Protein AF-A0A960UPW2-F1 (afdb_monomer_lite)

Structure (mmCIF, N/CA/C/O backbone):
data_AF-A0A960UPW2-F1
#
_entry.id   AF-A0A960UPW2-F1
#
loop_
_atom_site.group_PDB
_atom_site.id
_atom_site.type_symbol
_atom_site.label_atom_id
_atom_site.label_alt_id
_atom_site.label_comp_id
_atom_site.label_asym_id
_atom_site.label_entity_id
_atom_site.label_seq_id
_atom_site.pdbx_PDB_ins_code
_atom_site.Cartn_x
_atom_site.Cartn_y
_atom_site.Cartn_z
_atom_site.occupancy
_atom_site.B_iso_or_equiv
_atom_site.auth_seq_id
_atom_site.auth_comp_id
_atom_site.auth_asym_id
_atom_site.auth_atom_id
_atom_site.pdbx_PDB_model_num
ATOM 1 N N . MET A 1 1 ? -12.345 -19.661 -2.891 1.00 36.84 1 MET A N 1
ATOM 2 C CA . MET A 1 1 ? -10.927 -19.422 -2.559 1.00 36.84 1 MET A CA 1
ATOM 3 C C . MET A 1 1 ? -10.112 -19.883 -3.750 1.00 36.84 1 MET A C 1
ATOM 5 O O . MET A 1 1 ? -9.746 -21.043 -3.829 1.00 36.84 1 MET A O 1
ATOM 9 N N . THR A 1 2 ? -9.976 -19.022 -4.754 1.00 39.19 2 THR A N 1
ATOM 10 C CA . THR A 1 2 ? -9.064 -19.251 -5.875 1.00 39.19 2 THR A CA 1
ATOM 11 C C . THR A 1 2 ? -7.673 -18.924 -5.365 1.00 39.19 2 THR A C 1
ATOM 13 O O . THR A 1 2 ? -7.380 -17.757 -5.118 1.00 39.19 2 THR A O 1
ATOM 16 N N .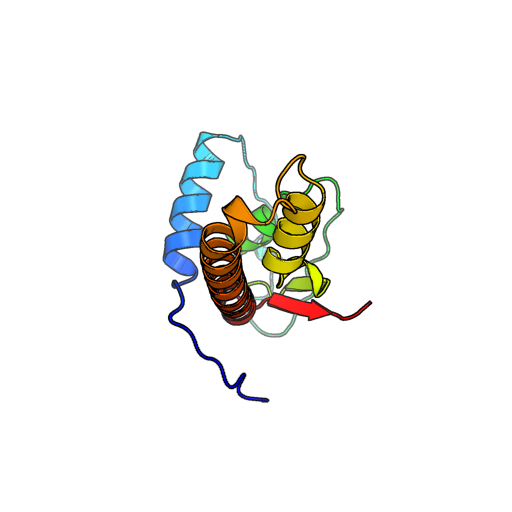 GLU A 1 3 ? -6.858 -19.944 -5.123 1.00 42.19 3 GLU A N 1
ATOM 17 C CA . GLU A 1 3 ? -5.431 -19.744 -4.902 1.00 42.19 3 GLU A CA 1
ATOM 18 C C . GLU A 1 3 ? -4.877 -19.008 -6.127 1.00 42.19 3 GLU A C 1
ATOM 20 O O . GLU A 1 3 ? -4.969 -19.501 -7.252 1.00 42.19 3 GLU A O 1
ATOM 25 N N . SER A 1 4 ? -4.398 -17.778 -5.925 1.00 53.75 4 SER A N 1
ATOM 26 C CA . SER A 1 4 ? -3.665 -17.049 -6.956 1.00 53.75 4 SER A CA 1
ATOM 27 C C . SER A 1 4 ? -2.394 -17.862 -7.234 1.00 53.75 4 SER A C 1
ATOM 29 O O . SER A 1 4 ? -1.610 -18.066 -6.304 1.00 53.75 4 SER A O 1
ATOM 31 N N . PRO A 1 5 ? -2.177 -18.386 -8.454 1.00 50.22 5 PRO A N 1
ATOM 32 C CA . PRO A 1 5 ? -1.139 -19.385 -8.733 1.00 50.22 5 PRO A CA 1
ATOM 33 C C . PRO A 1 5 ? 0.290 -18.811 -8.721 1.00 50.22 5 PRO A C 1
ATOM 35 O O . PRO A 1 5 ? 1.233 -19.469 -9.152 1.00 50.22 5 PRO A O 1
ATOM 38 N N . THR A 1 6 ? 0.468 -17.595 -8.209 1.00 56.31 6 THR A N 1
ATOM 39 C CA . THR A 1 6 ? 1.724 -16.851 -8.238 1.00 56.31 6 THR A CA 1
ATOM 40 C C . THR A 1 6 ? 1.975 -16.234 -6.865 1.00 56.31 6 THR A C 1
ATOM 42 O O . THR A 1 6 ? 2.043 -15.015 -6.728 1.00 56.31 6 THR A O 1
ATOM 45 N N . MET A 1 7 ? 2.066 -17.061 -5.818 1.00 62.28 7 MET A N 1
ATOM 46 C CA . MET A 1 7 ? 2.462 -16.562 -4.500 1.00 62.28 7 MET A CA 1
ATOM 47 C C . MET A 1 7 ? 3.948 -16.173 -4.553 1.00 62.28 7 MET A C 1
ATOM 49 O O . MET A 1 7 ? 4.841 -17.015 -4.463 1.00 62.28 7 MET A O 1
ATOM 53 N N . VAL A 1 8 ? 4.210 -14.888 -4.788 1.00 76.38 8 VAL A N 1
ATOM 54 C CA . VAL A 1 8 ? 5.545 -14.287 -4.709 1.00 76.38 8 VAL A CA 1
ATOM 55 C C . VAL A 1 8 ? 5.807 -13.921 -3.248 1.00 76.38 8 VAL A C 1
ATOM 57 O O . VAL A 1 8 ? 4.868 -13.719 -2.481 1.00 76.38 8 VAL A O 1
ATOM 60 N N . ALA A 1 9 ? 7.073 -13.842 -2.832 1.00 84.75 9 ALA A N 1
ATOM 61 C CA . ALA A 1 9 ? 7.412 -13.388 -1.486 1.00 84.75 9 ALA A CA 1
ATOM 62 C C . ALA A 1 9 ? 6.743 -12.033 -1.179 1.00 84.75 9 ALA A C 1
ATOM 64 O O . ALA A 1 9 ? 6.830 -11.099 -1.978 1.00 84.75 9 ALA A O 1
ATOM 65 N N . THR A 1 10 ? 6.077 -11.926 -0.027 1.00 88.94 10 THR A N 1
ATOM 66 C CA . THR A 1 10 ? 5.367 -10.715 0.407 1.00 88.94 10 THR A CA 1
ATOM 67 C C . THR A 1 10 ? 5.883 -10.170 1.722 1.00 88.94 10 THR A C 1
ATOM 69 O O . THR A 1 10 ? 6.322 -10.911 2.598 1.00 88.94 10 THR A O 1
ATOM 72 N N . ILE A 1 11 ? 5.803 -8.853 1.863 1.00 92.44 11 ILE A N 1
ATOM 73 C CA . ILE A 1 11 ? 6.160 -8.118 3.064 1.00 92.44 11 ILE A CA 1
ATOM 74 C C . ILE A 1 11 ? 4.957 -8.154 4.023 1.00 92.44 11 ILE A C 1
ATOM 76 O O . ILE A 1 11 ? 3.825 -7.902 3.600 1.00 92.44 11 ILE A O 1
ATOM 80 N N . PRO A 1 12 ? 5.160 -8.452 5.318 1.00 92.56 12 PRO A N 1
ATOM 81 C CA . PRO A 1 12 ? 4.096 -8.359 6.313 1.00 92.56 12 PRO A CA 1
ATOM 82 C C . PRO A 1 12 ? 3.538 -6.934 6.426 1.00 92.56 12 PRO A C 1
ATOM 84 O O . PRO A 1 12 ? 4.287 -5.960 6.374 1.00 92.56 12 PRO A O 1
ATOM 87 N N . PHE A 1 13 ? 2.224 -6.808 6.618 1.00 92.19 13 PHE A N 1
ATOM 88 C CA . PHE A 1 13 ? 1.559 -5.504 6.685 1.00 92.19 13 PHE A CA 1
ATOM 89 C C . PHE A 1 13 ? 1.901 -4.738 7.969 1.00 92.19 13 PHE A C 1
ATOM 91 O O . PHE A 1 13 ? 2.132 -3.535 7.926 1.00 92.19 13 PHE A O 1
ATOM 98 N N . GLU A 1 14 ? 1.955 -5.421 9.114 1.00 92.94 14 GLU A N 1
ATOM 99 C CA . GLU A 1 14 ? 2.070 -4.793 10.436 1.00 92.94 14 GLU A CA 1
ATOM 100 C C . GLU A 1 14 ? 3.334 -3.930 10.599 1.00 92.94 14 GLU A C 1
ATOM 102 O O . GLU A 1 14 ? 3.189 -2.768 10.978 1.00 92.94 14 GLU A O 1
ATOM 107 N N . PRO A 1 15 ? 4.553 -4.399 10.258 1.00 95.31 15 PRO A N 1
ATOM 108 C CA . PRO A 1 15 ? 5.749 -3.568 10.382 1.00 95.31 15 PRO A CA 1
ATOM 109 C C . PRO A 1 15 ? 5.721 -2.365 9.434 1.00 95.31 15 PRO A C 1
ATOM 111 O O . PRO A 1 15 ? 6.126 -1.270 9.813 1.00 95.31 15 PRO A O 1
ATOM 114 N N . VAL A 1 16 ? 5.213 -2.553 8.209 1.00 94.62 16 VAL A N 1
ATOM 115 C CA . VAL A 1 16 ? 5.069 -1.467 7.227 1.00 94.62 16 VAL A CA 1
ATOM 116 C C . VAL A 1 16 ? 4.101 -0.413 7.753 1.00 94.62 16 VAL A C 1
ATOM 118 O O . VAL A 1 16 ? 4.416 0.774 7.727 1.00 94.62 16 VAL A O 1
ATOM 121 N N . ARG A 1 17 ? 2.955 -0.842 8.290 1.00 95.25 17 ARG A N 1
ATOM 122 C CA . ARG A 1 17 ? 1.960 0.031 8.912 1.00 95.25 17 ARG A CA 1
ATOM 123 C C . ARG A 1 17 ? 2.571 0.863 10.036 1.00 95.25 17 ARG A C 1
ATOM 125 O O . ARG A 1 17 ? 2.347 2.067 10.068 1.00 95.25 17 ARG A O 1
ATOM 132 N N . ASP A 1 18 ? 3.325 0.248 10.941 1.00 95.81 18 ASP A N 1
ATOM 133 C CA . ASP A 1 18 ? 3.862 0.932 12.124 1.00 95.81 18 ASP A CA 1
ATOM 134 C C . ASP A 1 18 ? 4.963 1.947 11.755 1.00 95.81 18 ASP A C 1
ATOM 136 O O . ASP A 1 18 ? 5.013 3.051 12.308 1.00 95.81 18 ASP A O 1
ATOM 140 N N . ILE A 1 19 ? 5.795 1.616 10.759 1.00 97.12 19 ILE A N 1
ATOM 141 C CA . ILE A 1 19 ? 6.785 2.540 10.184 1.00 97.12 19 ILE A CA 1
ATOM 142 C C . ILE A 1 19 ? 6.083 3.725 9.513 1.00 97.12 19 ILE A C 1
ATOM 144 O O . ILE A 1 19 ? 6.424 4.876 9.787 1.00 97.12 19 ILE A O 1
ATOM 148 N N . LEU A 1 20 ? 5.090 3.461 8.658 1.00 96.50 20 LEU A N 1
ATOM 149 C CA . LEU A 1 20 ? 4.359 4.518 7.958 1.00 96.50 20 LEU A CA 1
ATOM 150 C C . LEU A 1 20 ? 3.559 5.394 8.922 1.00 96.50 20 LEU A C 1
ATOM 152 O O . LEU A 1 20 ? 3.559 6.606 8.754 1.00 96.50 20 LEU A O 1
ATOM 156 N N . ARG A 1 21 ? 2.933 4.813 9.953 1.00 96.69 21 ARG A N 1
ATOM 157 C CA . ARG A 1 21 ? 2.246 5.570 11.008 1.00 96.69 21 ARG A CA 1
ATOM 158 C C . ARG A 1 21 ? 3.197 6.554 11.676 1.00 96.69 21 ARG A C 1
ATOM 160 O O . ARG A 1 21 ? 2.899 7.736 11.748 1.00 96.69 21 ARG A O 1
ATOM 167 N N . THR A 1 22 ? 4.369 6.070 12.084 1.00 96.81 22 THR A N 1
ATOM 168 C CA . THR A 1 22 ? 5.388 6.905 12.730 1.00 96.81 22 THR A CA 1
ATOM 169 C C . THR A 1 22 ? 5.848 8.036 11.810 1.00 96.81 22 THR A C 1
ATOM 171 O O . THR A 1 22 ? 5.987 9.172 12.253 1.00 96.81 22 THR A O 1
ATOM 174 N N . ALA A 1 23 ? 6.066 7.748 10.524 1.00 96.69 23 ALA A N 1
ATOM 175 C CA . ALA A 1 23 ? 6.428 8.769 9.546 1.00 96.69 23 ALA A CA 1
ATOM 176 C C . ALA A 1 23 ? 5.305 9.804 9.355 1.00 96.69 23 ALA A C 1
ATOM 178 O O . ALA A 1 23 ? 5.577 11.000 9.306 1.00 96.69 23 ALA A O 1
ATOM 179 N N . LEU A 1 24 ? 4.048 9.365 9.278 1.00 95.94 24 LEU A N 1
ATOM 180 C CA . LEU A 1 24 ? 2.896 10.248 9.110 1.00 95.94 24 LEU A CA 1
ATOM 181 C C . LEU A 1 24 ? 2.663 11.139 10.332 1.00 95.94 24 LEU A C 1
ATOM 183 O O . LEU A 1 24 ? 2.481 12.337 10.150 1.00 95.94 24 LEU A O 1
ATOM 187 N N . ASP A 1 25 ? 2.761 10.598 11.547 1.00 95.75 25 ASP A N 1
ATOM 188 C CA . ASP A 1 25 ? 2.632 11.367 12.793 1.00 95.75 25 ASP A CA 1
ATOM 189 C C . ASP A 1 25 ? 3.741 12.429 12.944 1.00 95.75 25 ASP A C 1
ATOM 191 O O . ASP A 1 25 ? 3.561 13.434 13.626 1.00 95.75 25 ASP A O 1
ATOM 195 N N . GLN A 1 26 ? 4.905 12.223 12.313 1.00 96.44 26 GLN A N 1
ATOM 196 C CA . GLN A 1 26 ? 5.995 13.207 12.296 1.00 96.44 26 GLN A CA 1
ATOM 197 C C . GLN A 1 26 ? 5.820 14.282 11.219 1.00 96.44 26 GLN A C 1
ATOM 199 O O . GLN A 1 26 ? 6.278 15.410 11.397 1.00 96.44 26 GLN A O 1
ATOM 204 N N . LEU A 1 27 ? 5.213 13.929 10.085 1.00 96.38 27 LEU A N 1
ATOM 205 C CA . LEU A 1 27 ? 5.062 14.819 8.933 1.00 96.38 27 LEU A CA 1
ATOM 206 C C . LEU A 1 27 ? 3.758 15.626 8.972 1.00 96.38 27 LEU A C 1
ATOM 208 O O . LEU A 1 27 ? 3.697 16.711 8.394 1.00 96.38 27 LEU A O 1
ATOM 212 N N . PHE A 1 28 ? 2.725 15.108 9.635 1.00 94.56 28 PHE A N 1
ATOM 213 C CA . PHE A 1 28 ? 1.377 15.663 9.651 1.00 94.56 28 PHE A CA 1
ATOM 214 C C . PHE A 1 28 ? 0.819 15.726 11.074 1.00 94.56 28 PHE A C 1
ATOM 216 O O . PHE A 1 28 ? 1.164 14.926 11.938 1.00 94.56 28 PHE A O 1
ATOM 223 N N . HIS A 1 29 ? -0.111 16.654 11.303 1.00 95.19 29 HIS A N 1
ATOM 224 C CA . HIS A 1 29 ? -0.885 16.711 12.544 1.00 95.19 29 HIS A CA 1
ATOM 225 C C . HIS A 1 29 ? -2.146 15.855 12.403 1.00 95.19 29 HIS A C 1
ATOM 227 O O . HIS A 1 29 ? -3.186 16.340 11.956 1.00 95.19 29 HIS A O 1
ATOM 233 N N . ILE A 1 30 ? -2.030 14.560 12.701 1.00 94.62 30 ILE A N 1
ATOM 234 C CA . ILE A 1 30 ? -3.122 13.595 12.528 1.00 94.62 30 ILE A CA 1
ATOM 235 C C . ILE A 1 30 ? -3.898 13.443 13.836 1.00 94.62 30 ILE A C 1
ATOM 237 O O . ILE A 1 30 ? -3.354 13.038 14.860 1.00 94.62 30 ILE A O 1
ATOM 241 N N . GLU A 1 31 ? -5.200 13.719 13.780 1.00 95.25 31 GLU A N 1
ATOM 242 C CA . GLU A 1 31 ? -6.135 13.485 14.879 1.00 95.25 31 GLU A CA 1
ATOM 243 C C . GLU A 1 31 ? -7.119 12.382 14.489 1.00 95.25 31 GLU A C 1
ATOM 245 O O . GLU A 1 31 ? -7.805 12.467 13.470 1.00 95.25 31 GLU A O 1
ATOM 250 N N . VAL A 1 32 ? -7.197 11.334 15.311 1.00 95.12 32 VAL A N 1
ATOM 251 C CA . VAL A 1 32 ? -8.103 10.200 15.096 1.00 95.12 32 VAL A CA 1
ATOM 252 C C . VAL A 1 32 ? -9.100 10.140 16.245 1.00 95.12 32 VAL A C 1
ATOM 254 O O . VAL A 1 32 ? -8.714 10.040 17.408 1.00 95.12 32 VAL A O 1
ATOM 257 N N . THR A 1 33 ? -10.389 10.186 15.921 1.00 96.25 33 THR A N 1
ATOM 258 C CA . THR A 1 33 ? -11.498 10.132 16.887 1.00 96.25 33 THR A CA 1
ATOM 259 C C . THR A 1 33 ? -12.539 9.102 16.443 1.00 96.25 33 THR A C 1
ATOM 261 O O . THR A 1 33 ? -12.564 8.714 15.275 1.00 96.25 33 THR A O 1
ATOM 264 N N . GLY A 1 34 ? -13.381 8.619 17.364 1.00 94.81 34 GLY A N 1
ATOM 265 C CA . GLY A 1 34 ? -14.481 7.703 17.031 1.00 94.81 34 GLY A CA 1
ATOM 266 C C . GLY A 1 34 ? -14.066 6.251 16.756 1.00 94.81 34 GLY A C 1
ATOM 267 O O . GLY A 1 34 ? -14.828 5.496 16.153 1.00 94.81 34 GLY A O 1
ATOM 268 N N . MET A 1 35 ? -12.866 5.837 17.172 1.00 94.19 35 MET A N 1
ATOM 269 C CA . MET A 1 35 ? -12.348 4.479 16.944 1.00 94.19 35 MET A CA 1
ATOM 270 C C . MET A 1 35 ? -13.178 3.390 17.630 1.00 94.19 35 MET A C 1
ATOM 272 O O . MET A 1 35 ? -13.234 2.258 17.153 1.00 94.19 35 MET A O 1
ATOM 276 N N . GLU A 1 36 ? -13.850 3.737 18.723 1.00 94.69 36 GLU A N 1
ATOM 277 C CA . GLU A 1 36 ? -14.789 2.898 19.462 1.00 94.69 36 GLU A CA 1
ATOM 278 C C . GLU A 1 36 ? -16.042 2.523 18.655 1.00 94.69 36 GLU A C 1
ATOM 280 O O . GLU A 1 36 ? -16.708 1.542 18.980 1.00 94.69 36 GLU A O 1
ATOM 285 N N . ALA A 1 37 ? -16.356 3.264 17.586 1.00 94.00 37 ALA A N 1
ATOM 286 C CA . ALA A 1 37 ? -17.466 2.939 16.695 1.00 94.00 37 ALA A CA 1
ATOM 287 C C . ALA A 1 37 ? -17.147 1.761 15.757 1.00 94.00 37 ALA A C 1
ATOM 289 O O . ALA A 1 37 ? -18.060 1.191 15.156 1.00 94.00 37 ALA A O 1
ATOM 290 N N . ILE A 1 38 ? -15.870 1.384 15.615 1.00 95.00 38 ILE A N 1
ATOM 291 C CA . ILE A 1 38 ? -15.460 0.245 14.792 1.00 95.00 38 ILE A CA 1
ATOM 292 C C . ILE A 1 38 ? -15.811 -1.047 15.544 1.00 95.00 38 ILE A C 1
ATOM 294 O O . ILE A 1 38 ? -15.251 -1.297 16.613 1.00 95.00 38 ILE A O 1
ATOM 298 N N . PRO A 1 39 ? -16.6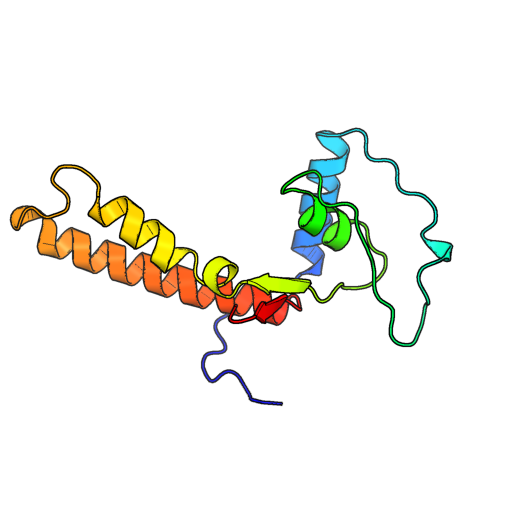84 -1.916 14.998 1.00 94.81 39 PRO A N 1
ATOM 299 C CA . PRO A 1 39 ? -17.068 -3.146 15.680 1.00 94.81 39 PRO A CA 1
ATOM 300 C C . PRO A 1 39 ? -15.857 -4.042 15.942 1.00 94.81 39 PRO A C 1
ATOM 302 O O . PRO A 1 39 ? -15.026 -4.235 15.056 1.00 94.81 39 PRO A O 1
ATOM 305 N N . GLU A 1 40 ? -15.782 -4.677 17.110 1.00 93.56 40 GLU A N 1
ATOM 306 C CA . GLU A 1 40 ? -14.713 -5.645 17.403 1.00 93.56 40 GLU A CA 1
ATOM 307 C C . GLU A 1 40 ? -14.841 -6.926 16.563 1.00 93.56 40 GLU A C 1
ATOM 309 O O . GLU A 1 40 ? -13.848 -7.566 16.216 1.00 93.56 40 GLU A O 1
ATOM 314 N N . LYS A 1 41 ? -16.078 -7.315 16.228 1.00 94.56 41 LYS A N 1
ATOM 315 C CA . LYS A 1 41 ? -16.411 -8.555 15.511 1.00 94.56 41 LYS A CA 1
ATOM 316 C C . LYS A 1 41 ? -17.455 -8.298 14.427 1.00 94.56 41 LYS A C 1
ATOM 318 O O . LYS A 1 41 ? -18.194 -7.321 14.480 1.00 94.56 41 LYS A O 1
ATOM 323 N N . GLY A 1 42 ? -17.518 -9.199 13.448 1.00 93.50 42 GLY A N 1
ATOM 324 C CA . GLY A 1 42 ? -18.418 -9.082 12.299 1.00 93.50 42 GLY A CA 1
ATOM 325 C C . GLY A 1 42 ? -17.879 -8.177 11.187 1.00 93.50 42 GLY A C 1
ATOM 326 O O . GLY A 1 42 ? -16.739 -7.698 11.243 1.00 93.50 42 GLY A O 1
ATOM 327 N N . GLY A 1 43 ? -18.698 -7.999 10.150 1.00 92.56 43 GLY A N 1
ATOM 328 C CA . GLY A 1 43 ? -18.405 -7.134 9.008 1.00 92.56 43 GLY A CA 1
ATOM 329 C C . GLY A 1 43 ? -18.859 -5.696 9.247 1.00 92.56 43 GLY A C 1
ATOM 330 O O . GLY A 1 43 ? -19.867 -5.461 9.907 1.00 92.56 43 GLY A O 1
ATOM 331 N N . ALA A 1 44 ? -18.117 -4.747 8.687 1.00 94.38 44 ALA A N 1
ATOM 332 C CA . ALA A 1 44 ? -18.469 -3.334 8.647 1.00 94.38 44 ALA A CA 1
ATOM 333 C C . ALA A 1 44 ? -17.993 -2.743 7.316 1.00 94.38 44 ALA A C 1
ATOM 335 O O . ALA A 1 44 ? -17.061 -3.268 6.704 1.00 94.38 44 ALA A O 1
ATOM 336 N N . ILE A 1 45 ? -18.626 -1.656 6.881 1.00 94.12 45 ILE A N 1
ATOM 337 C CA . ILE A 1 45 ? -18.183 -0.873 5.727 1.00 94.12 45 ILE A CA 1
ATOM 338 C C . ILE A 1 45 ? -17.710 0.471 6.266 1.00 94.12 45 ILE A C 1
ATOM 340 O O . ILE A 1 45 ? -18.498 1.208 6.855 1.00 94.12 45 ILE A O 1
ATOM 344 N N . LEU A 1 46 ? -16.427 0.772 6.069 1.00 92.94 46 LEU A N 1
ATOM 345 C CA . LEU A 1 46 ? -15.892 2.101 6.328 1.00 92.94 46 LEU A CA 1
ATOM 346 C C . LEU A 1 46 ? -16.132 2.960 5.086 1.00 92.94 46 LEU A C 1
ATOM 348 O O . LEU A 1 46 ? -15.717 2.595 3.987 1.00 92.94 46 LEU A O 1
ATOM 352 N N . VAL A 1 47 ? -16.836 4.075 5.261 1.00 92.69 47 VAL A N 1
ATOM 353 C CA . VAL A 1 47 ? -17.135 5.024 4.186 1.00 92.69 47 VAL A CA 1
ATOM 354 C C . VAL A 1 47 ? -16.345 6.296 4.448 1.00 92.69 47 VAL A C 1
ATOM 356 O O . VAL A 1 47 ? -16.386 6.834 5.551 1.00 92.69 47 VAL A O 1
ATOM 359 N N . CYS A 1 48 ? -15.638 6.770 3.429 1.00 89.62 48 CYS A N 1
ATOM 360 C CA . CYS A 1 48 ? -14.791 7.951 3.498 1.00 89.62 48 CYS A CA 1
ATOM 361 C C . CYS A 1 48 ? -15.204 8.947 2.411 1.00 89.62 48 CYS A C 1
ATOM 363 O O . CYS A 1 48 ? -15.574 8.561 1.298 1.00 89.62 48 CYS A O 1
ATOM 365 N N . ASN A 1 49 ? -15.152 10.235 2.738 1.00 92.75 49 ASN A N 1
ATOM 366 C CA . ASN A 1 49 ? -15.151 11.301 1.748 1.00 92.75 49 ASN A CA 1
ATOM 367 C C . ASN A 1 49 ? -13.825 11.248 0.977 1.00 92.75 49 ASN A C 1
ATOM 369 O O . ASN A 1 49 ? -12.771 11.345 1.586 1.00 92.75 49 ASN A O 1
ATOM 373 N N . HIS A 1 50 ? -13.869 11.093 -0.348 1.00 88.62 50 HIS A N 1
ATOM 374 C CA . HIS A 1 50 ? -12.645 10.971 -1.139 1.00 88.62 50 HIS A CA 1
ATOM 375 C C . HIS A 1 50 ? -12.122 12.354 -1.551 1.00 88.62 50 HIS A C 1
ATOM 377 O O . HIS A 1 50 ? -12.523 12.879 -2.592 1.00 88.62 50 HIS A O 1
ATOM 383 N N . THR A 1 51 ? -11.293 12.970 -0.709 1.00 91.50 51 THR A N 1
ATOM 384 C CA . THR A 1 51 ? -10.710 14.295 -0.977 1.00 91.50 51 THR A CA 1
ATOM 385 C C . THR A 1 51 ? -9.314 14.196 -1.565 1.00 91.50 51 THR A C 1
ATOM 387 O O . THR A 1 51 ? -8.991 14.981 -2.453 1.00 91.50 51 THR A O 1
ATOM 390 N N . ASP A 1 52 ? -8.520 13.209 -1.139 1.00 90.88 52 ASP A N 1
ATOM 391 C CA . ASP A 1 52 ? -7.107 13.110 -1.490 1.00 90.88 52 ASP A CA 1
ATOM 392 C C . ASP A 1 52 ? -6.658 11.666 -1.750 1.00 90.88 52 ASP A C 1
ATOM 394 O O . ASP A 1 52 ? -7.253 10.680 -1.322 1.00 90.88 52 ASP A O 1
ATOM 398 N N . TYR A 1 53 ? -5.533 11.503 -2.445 1.00 88.94 53 TYR A N 1
ATOM 399 C CA . TYR A 1 53 ? -4.977 10.169 -2.707 1.00 88.94 53 TYR A CA 1
ATOM 400 C C . TYR A 1 53 ? -4.495 9.446 -1.439 1.00 88.94 53 TYR A C 1
ATOM 402 O O . TYR A 1 53 ? -4.337 8.224 -1.450 1.00 88.94 53 TYR A O 1
ATOM 410 N N . LEU A 1 54 ? -4.267 10.178 -0.343 1.00 91.31 54 LEU A N 1
ATOM 411 C CA . LEU A 1 54 ? -3.808 9.612 0.927 1.00 91.31 54 LEU A CA 1
ATOM 412 C C . LEU A 1 54 ? -4.934 8.943 1.724 1.00 91.31 54 LEU A C 1
ATOM 414 O O . LEU A 1 54 ? -4.633 8.216 2.669 1.00 91.31 54 LEU A O 1
ATOM 418 N N . ASP A 1 55 ? -6.200 9.118 1.332 1.00 92.19 55 ASP A N 1
ATOM 419 C CA . ASP A 1 55 ? -7.363 8.642 2.086 1.00 92.19 55 ASP A CA 1
ATOM 420 C C . ASP A 1 55 ? -7.270 7.144 2.396 1.00 92.19 55 ASP A C 1
ATOM 422 O O . ASP A 1 55 ? -7.454 6.723 3.540 1.00 92.19 55 ASP A O 1
ATOM 426 N N . ALA A 1 56 ? -6.951 6.321 1.393 1.00 91.00 56 ALA A N 1
ATOM 427 C CA . ALA A 1 56 ? -6.844 4.872 1.563 1.00 91.00 56 ALA A CA 1
ATOM 428 C C . ALA A 1 56 ? -5.678 4.487 2.488 1.00 91.00 56 ALA A C 1
ATOM 430 O O . ALA A 1 56 ? -5.794 3.567 3.298 1.00 91.00 56 ALA A O 1
ATOM 431 N N . MET A 1 57 ? -4.565 5.221 2.400 1.00 92.00 57 MET A N 1
ATOM 432 C CA . MET A 1 57 ? -3.386 4.989 3.229 1.00 92.00 57 MET A CA 1
ATOM 433 C C . MET A 1 57 ? -3.659 5.359 4.691 1.00 92.00 57 MET A C 1
ATOM 435 O O . MET A 1 57 ? -3.383 4.552 5.574 1.00 92.00 57 MET A O 1
ATOM 439 N N . ILE A 1 58 ? -4.254 6.527 4.956 1.00 94.50 58 ILE A N 1
ATOM 440 C CA . ILE A 1 58 ? -4.623 6.956 6.313 1.00 94.50 58 ILE A CA 1
ATOM 441 C C . ILE A 1 58 ? -5.611 5.959 6.926 1.00 94.50 58 ILE A C 1
ATOM 443 O O . ILE A 1 58 ? -5.383 5.467 8.031 1.00 94.50 58 ILE A O 1
ATOM 447 N N . GLN A 1 59 ? -6.659 5.577 6.193 1.00 93.94 59 GLN A N 1
ATOM 448 C CA . GLN A 1 59 ? -7.619 4.574 6.662 1.00 93.94 59 GLN A CA 1
ATOM 449 C C . GLN A 1 59 ? -6.929 3.246 7.000 1.00 93.94 59 GLN A C 1
ATOM 451 O O . GLN A 1 59 ? -7.123 2.712 8.090 1.00 93.94 59 GLN A O 1
ATOM 456 N N . GLY A 1 60 ? -6.094 2.722 6.097 1.00 93.44 60 GLY A N 1
ATOM 457 C CA . GLY A 1 60 ? -5.398 1.451 6.305 1.00 93.44 60 GLY A CA 1
ATOM 458 C C . GLY A 1 60 ? -4.413 1.485 7.475 1.00 93.44 60 GLY A C 1
ATOM 459 O O . GLY A 1 60 ? -4.242 0.478 8.164 1.00 93.44 60 GLY A O 1
ATOM 460 N N . ILE A 1 61 ? -3.786 2.637 7.724 1.00 95.56 61 ILE A N 1
ATOM 461 C CA . ILE A 1 61 ? -2.786 2.795 8.779 1.00 95.56 61 ILE A CA 1
ATOM 462 C C . ILE A 1 61 ? -3.418 2.984 10.152 1.00 95.56 61 ILE A C 1
ATOM 464 O O . ILE A 1 61 ? -2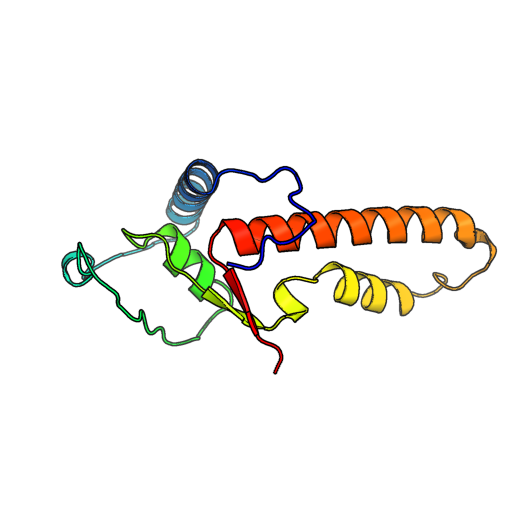.958 2.349 11.101 1.00 95.56 61 ILE A O 1
ATOM 468 N N . TYR A 1 62 ? -4.425 3.850 10.280 1.00 95.50 62 TYR A N 1
ATOM 469 C CA . TYR A 1 62 ? -4.962 4.267 11.581 1.00 95.50 62 TYR A CA 1
ATOM 470 C C . TYR A 1 62 ? -6.151 3.430 12.056 1.00 95.50 62 TYR A C 1
ATOM 472 O O . TYR A 1 62 ? -6.420 3.400 13.258 1.00 95.50 62 TYR A O 1
ATOM 480 N N . CYS A 1 63 ? -6.821 2.696 11.163 1.00 94.19 63 CYS A N 1
ATOM 481 C CA . CYS A 1 63 ? -7.897 1.796 11.561 1.00 94.19 63 CYS A CA 1
ATOM 482 C C . CYS A 1 63 ? -7.393 0.704 12.523 1.00 94.19 63 CYS A C 1
ATOM 484 O O . CYS A 1 63 ? -6.301 0.152 12.372 1.00 94.19 63 CYS A O 1
ATOM 486 N N . SER A 1 64 ? -8.210 0.367 13.523 1.00 91.94 64 SER A N 1
ATOM 487 C CA . SER A 1 64 ? -7.903 -0.645 14.541 1.00 91.94 64 SER A CA 1
ATOM 488 C C . SER A 1 64 ? -7.945 -2.067 13.976 1.00 91.94 64 SER A C 1
ATOM 490 O O . SER A 1 64 ? -7.386 -2.991 14.565 1.00 91.94 64 SER A O 1
ATOM 492 N N . ARG A 1 65 ? -8.591 -2.246 12.819 1.00 91.81 65 ARG A N 1
ATOM 493 C CA . ARG A 1 65 ? -8.739 -3.514 12.104 1.00 91.81 65 ARG A CA 1
ATOM 494 C C . ARG A 1 65 ? -8.189 -3.378 10.685 1.00 91.81 65 ARG A C 1
ATOM 496 O O . ARG A 1 65 ? -8.280 -2.312 10.084 1.00 91.81 65 ARG A O 1
ATOM 503 N N . ARG A 1 66 ? -7.663 -4.474 10.121 1.00 91.19 66 ARG A N 1
ATOM 504 C CA . ARG A 1 66 ? -7.274 -4.508 8.701 1.00 91.19 66 ARG A CA 1
ATOM 505 C C . ARG A 1 66 ? -8.496 -4.201 7.825 1.00 91.19 66 ARG A C 1
ATOM 507 O O . ARG A 1 66 ? -9.547 -4.823 7.991 1.00 91.19 66 ARG A O 1
ATOM 514 N N . ILE A 1 67 ? -8.337 -3.250 6.908 1.00 93.38 67 ILE A N 1
ATOM 515 C CA . ILE A 1 67 ? -9.359 -2.863 5.934 1.00 93.38 67 ILE A CA 1
ATOM 516 C C . ILE A 1 67 ? -9.102 -3.615 4.634 1.00 93.38 67 ILE A C 1
ATOM 518 O O . ILE A 1 67 ? -7.975 -3.659 4.150 1.00 93.38 67 ILE A O 1
ATOM 522 N N . HIS A 1 68 ? -10.166 -4.165 4.057 1.00 93.62 68 HIS A N 1
ATOM 523 C CA . HIS A 1 68 ? -10.135 -4.722 2.713 1.00 93.62 68 HIS A CA 1
ATOM 524 C C . HIS A 1 68 ? -10.590 -3.658 1.718 1.00 93.62 68 HIS A C 1
ATOM 526 O O . HIS A 1 68 ? -11.733 -3.201 1.776 1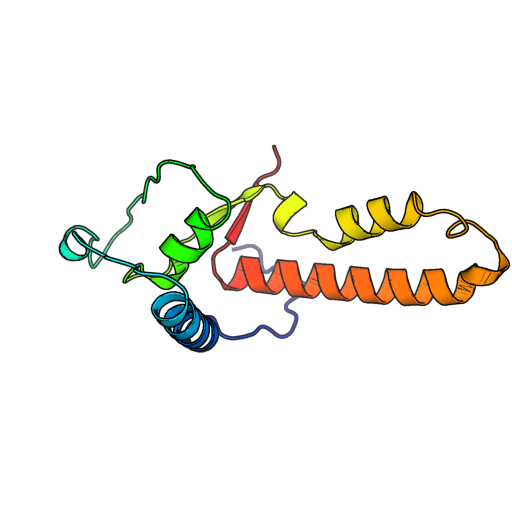.00 93.62 68 HIS A O 1
ATOM 532 N N . PHE A 1 69 ? -9.690 -3.244 0.829 1.00 92.75 69 PHE A N 1
ATOM 533 C CA . PHE A 1 69 ? -9.961 -2.178 -0.130 1.00 92.75 69 PHE A CA 1
ATOM 534 C C . PHE A 1 69 ? -10.454 -2.736 -1.457 1.00 92.75 69 PHE A C 1
ATOM 536 O O . PHE A 1 69 ? -9.921 -3.707 -1.991 1.00 92.75 69 PHE A O 1
ATOM 543 N N . LEU A 1 70 ? -11.445 -2.055 -2.017 1.00 91.44 70 LEU A N 1
ATOM 544 C CA . LEU A 1 70 ? -11.913 -2.268 -3.374 1.00 91.44 70 LEU A CA 1
ATOM 545 C C . LEU A 1 70 ? -11.208 -1.256 -4.280 1.00 91.44 70 LEU A C 1
ATOM 547 O O . LEU A 1 70 ? -11.531 -0.070 -4.261 1.00 91.44 70 LEU A O 1
ATOM 551 N N . GLY A 1 71 ? -10.211 -1.718 -5.030 1.00 89.81 71 GLY A N 1
ATOM 552 C CA . GLY A 1 71 ? -9.414 -0.878 -5.924 1.00 89.81 71 GLY A CA 1
ATOM 553 C C . GLY A 1 71 ? -9.665 -1.239 -7.380 1.00 89.81 71 GLY A C 1
ATOM 554 O O . GLY A 1 71 ? -9.989 -2.383 -7.689 1.00 89.81 71 GLY A O 1
ATOM 555 N N . LYS A 1 72 ? -9.503 -0.283 -8.297 1.00 92.50 72 LYS A N 1
ATOM 556 C CA . LYS A 1 72 ? -9.536 -0.610 -9.729 1.00 92.50 72 LYS A CA 1
ATOM 557 C C . LYS A 1 72 ? -8.366 -1.535 -10.092 1.00 92.50 72 LYS A C 1
ATOM 559 O O . LYS A 1 72 ? -7.294 -1.394 -9.504 1.00 92.50 72 LYS A O 1
ATOM 564 N N . ASP A 1 73 ? -8.548 -2.445 -11.051 1.00 93.00 73 ASP A N 1
ATOM 565 C CA . ASP A 1 73 ? -7.502 -3.411 -11.447 1.00 93.00 73 ASP A CA 1
ATOM 566 C C . ASP A 1 73 ? -6.198 -2.727 -11.890 1.00 93.00 73 ASP A C 1
ATOM 568 O O . ASP A 1 73 ? -5.117 -3.259 -11.640 1.00 93.00 73 ASP A O 1
ATOM 572 N N . GLU A 1 74 ? -6.259 -1.516 -12.456 1.00 92.69 74 GLU A N 1
ATOM 573 C CA . GLU A 1 74 ? -5.053 -0.801 -12.888 1.00 92.69 74 GLU A CA 1
ATOM 574 C C . GLU A 1 74 ? -4.145 -0.419 -11.706 1.00 92.69 74 GLU A C 1
ATOM 576 O O . GLU A 1 74 ? -2.929 -0.359 -11.864 1.00 92.69 74 GLU A O 1
ATOM 581 N N . LEU A 1 75 ? -4.695 -0.238 -10.496 1.00 91.69 75 LEU A N 1
ATOM 582 C CA . LEU A 1 75 ? -3.902 0.032 -9.285 1.00 91.69 75 LEU A CA 1
ATOM 583 C C . LEU A 1 75 ? -3.061 -1.174 -8.849 1.00 91.69 75 LEU A C 1
ATOM 585 O O . LEU A 1 75 ? -2.062 -1.012 -8.148 1.00 91.69 75 LEU A O 1
ATOM 589 N N . PHE A 1 76 ? -3.452 -2.379 -9.262 1.00 93.56 76 PHE A N 1
ATOM 590 C CA . PHE A 1 76 ? -2.713 -3.612 -9.000 1.00 93.56 76 PHE A CA 1
ATOM 591 C C . PHE A 1 76 ? -1.658 -3.882 -10.076 1.00 93.56 76 PHE A C 1
ATOM 593 O O . PHE A 1 76 ? -0.853 -4.792 -9.910 1.00 93.56 76 PHE A O 1
ATOM 600 N N . ARG A 1 77 ? -1.648 -3.104 -11.166 1.00 93.31 77 ARG A N 1
ATOM 601 C CA . ARG A 1 77 ? -0.773 -3.288 -12.331 1.00 93.31 77 ARG A CA 1
ATOM 602 C C . ARG A 1 77 ? -0.048 -1.987 -12.701 1.00 93.31 77 ARG A C 1
ATOM 604 O O . ARG A 1 77 ? -0.214 -1.475 -13.811 1.00 93.31 77 ARG A O 1
ATOM 611 N N . PRO A 1 78 ? 0.750 -1.414 -11.782 1.00 93.94 78 PRO A N 1
ATOM 612 C CA . PRO A 1 78 ? 1.466 -0.168 -12.053 1.00 93.94 78 PRO A CA 1
ATOM 613 C C . PRO A 1 78 ? 2.489 -0.325 -13.186 1.00 93.94 78 PRO A C 1
ATOM 615 O O . PRO A 1 78 ? 2.830 0.647 -13.854 1.00 93.94 78 PRO A O 1
ATOM 618 N N . ASP A 1 79 ? 2.966 -1.545 -13.432 1.00 95.50 79 ASP A N 1
ATOM 619 C CA . ASP A 1 79 ? 3.893 -1.865 -14.510 1.00 95.50 79 ASP A CA 1
ATOM 620 C C . ASP A 1 79 ? 3.320 -1.537 -15.889 1.00 95.50 79 ASP A C 1
ATOM 622 O O . ASP A 1 79 ? 4.043 -0.979 -16.708 1.00 95.50 79 ASP A O 1
ATOM 626 N N . ASP A 1 80 ? 2.034 -1.802 -16.136 1.00 93.94 80 ASP A N 1
ATOM 627 C CA . ASP A 1 80 ? 1.395 -1.466 -17.413 1.00 93.94 80 ASP A CA 1
ATOM 628 C C . ASP A 1 80 ? 1.417 0.048 -17.672 1.00 93.94 80 ASP A C 1
ATOM 630 O O . ASP A 1 80 ? 1.816 0.485 -18.750 1.00 93.94 80 ASP A O 1
ATOM 634 N N . GLN A 1 81 ? 1.081 0.849 -16.658 1.00 91.25 81 GLN A N 1
ATOM 635 C CA . GLN A 1 81 ? 1.079 2.314 -16.747 1.00 91.25 81 GLN A CA 1
ATOM 636 C C . GLN A 1 81 ? 2.493 2.873 -16.952 1.00 91.25 81 GLN A C 1
ATOM 638 O O . GLN A 1 81 ? 2.708 3.775 -17.763 1.00 91.25 81 GLN A O 1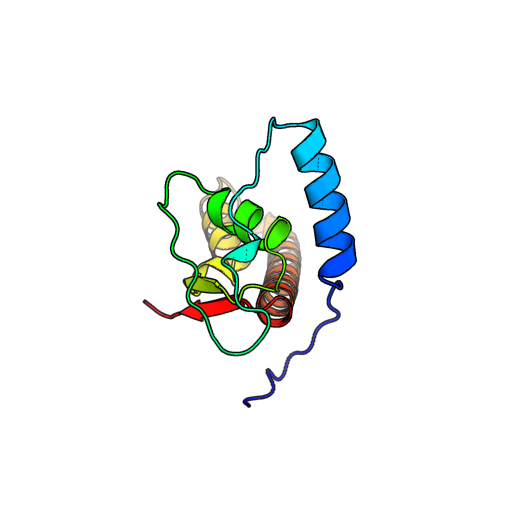
ATOM 643 N N . ILE A 1 82 ? 3.481 2.329 -16.232 1.00 93.94 82 ILE A N 1
ATOM 644 C CA . ILE A 1 82 ? 4.880 2.759 -16.348 1.00 93.94 82 ILE A CA 1
ATOM 645 C C . ILE A 1 82 ? 5.441 2.381 -17.721 1.00 93.94 82 ILE A C 1
ATOM 647 O O . ILE A 1 82 ? 6.137 3.184 -18.342 1.00 93.94 82 ILE A O 1
ATOM 651 N N . LEU A 1 83 ? 5.143 1.178 -18.214 1.00 93.44 83 LEU A N 1
ATOM 652 C CA . LEU A 1 83 ? 5.576 0.728 -19.535 1.00 93.44 83 LEU A CA 1
ATOM 653 C C . LEU A 1 83 ? 4.956 1.572 -20.649 1.00 93.44 83 LEU A C 1
ATOM 655 O O . LEU A 1 83 ? 5.665 1.945 -21.585 1.00 93.44 83 LEU A O 1
ATOM 659 N N . GLU A 1 84 ? 3.674 1.917 -20.533 1.00 92.06 84 GLU A N 1
ATOM 660 C CA . GLU A 1 84 ? 3.005 2.832 -21.457 1.00 92.06 84 GLU A CA 1
ATOM 661 C C . GLU A 1 84 ? 3.687 4.207 -21.451 1.00 92.06 84 GLU A C 1
ATOM 663 O O . GLU A 1 84 ? 4.108 4.689 -22.505 1.00 92.06 84 GLU A O 1
ATOM 668 N N . MET A 1 85 ? 3.931 4.785 -20.271 1.00 91.06 85 MET A N 1
ATOM 669 C CA . MET A 1 85 ? 4.652 6.053 -20.126 1.00 91.06 85 MET A CA 1
ATOM 670 C C . MET A 1 85 ? 6.057 6.005 -20.753 1.00 91.06 85 MET A C 1
ATOM 672 O O . MET A 1 85 ? 6.444 6.924 -21.476 1.00 91.06 85 MET A O 1
ATOM 676 N N . LEU A 1 86 ? 6.823 4.933 -20.523 1.00 90.75 86 LEU A N 1
ATOM 677 C CA . LEU A 1 86 ? 8.152 4.753 -21.120 1.00 90.75 86 LEU A CA 1
ATOM 678 C C . LEU A 1 86 ? 8.084 4.607 -22.641 1.00 90.75 86 LEU A C 1
ATOM 680 O O . LEU A 1 86 ? 8.945 5.133 -23.343 1.00 90.75 86 LEU A O 1
ATOM 684 N N . SER A 1 87 ? 7.055 3.938 -23.165 1.00 87.75 87 SER A N 1
ATOM 685 C CA . SE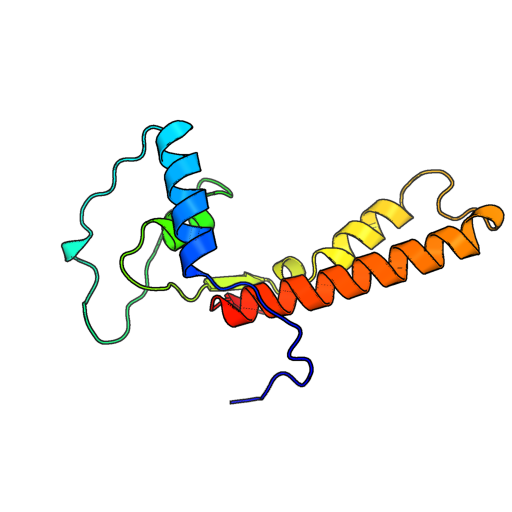R A 1 87 ? 6.872 3.770 -24.610 1.00 87.75 87 SER A CA 1
ATOM 686 C C . SER A 1 87 ? 6.680 5.097 -25.348 1.00 87.75 87 SER A C 1
ATOM 688 O O . SER A 1 87 ? 7.082 5.224 -26.506 1.00 87.75 87 SER A O 1
ATOM 690 N N . MET A 1 88 ? 6.137 6.101 -24.654 1.00 88.62 88 MET A N 1
ATOM 691 C CA . MET A 1 88 ? 5.940 7.458 -25.160 1.00 88.62 88 MET A CA 1
ATOM 692 C C . MET A 1 88 ? 7.201 8.332 -25.045 1.00 88.62 88 MET A C 1
ATOM 694 O O . MET A 1 88 ? 7.235 9.432 -25.600 1.00 88.62 88 MET A O 1
ATOM 698 N N . ALA A 1 89 ? 8.246 7.872 -24.347 1.00 88.81 89 ALA A N 1
ATOM 699 C CA . ALA A 1 89 ? 9.463 8.645 -24.146 1.00 88.81 89 ALA A CA 1
ATOM 700 C C . ALA A 1 89 ? 10.301 8.747 -25.444 1.00 88.81 89 ALA A C 1
ATOM 702 O O . ALA A 1 89 ? 10.509 7.744 -26.142 1.00 88.81 89 ALA A O 1
ATOM 703 N N . PRO A 1 90 ? 10.847 9.935 -25.778 1.00 87.12 90 PRO A N 1
ATOM 704 C CA . PRO A 1 90 ? 11.668 10.120 -26.972 1.00 87.12 90 PRO A CA 1
ATOM 705 C C . PRO A 1 90 ? 12.862 9.158 -27.018 1.00 87.12 90 PRO A C 1
ATOM 707 O O . PRO A 1 90 ? 13.628 9.048 -26.065 1.00 87.12 90 PRO A O 1
ATOM 710 N N . GLY A 1 91 ? 13.039 8.466 -28.145 1.00 84.06 91 GLY A N 1
ATOM 711 C CA . GLY A 1 91 ? 14.173 7.560 -28.360 1.00 84.06 91 GLY A CA 1
ATOM 712 C C . GLY A 1 91 ? 14.031 6.163 -27.744 1.00 84.06 91 GLY A C 1
ATOM 713 O O . GLY A 1 91 ? 14.815 5.289 -28.104 1.00 84.06 91 GLY A O 1
ATOM 714 N N . TRP A 1 92 ? 13.010 5.896 -26.919 1.00 85.88 92 TRP A N 1
ATOM 715 C CA . TRP A 1 92 ? 12.777 4.568 -26.326 1.00 85.88 92 TRP A CA 1
ATOM 716 C C . TRP A 1 92 ? 12.544 3.470 -27.374 1.00 85.88 92 TRP A C 1
ATOM 718 O O . TRP A 1 92 ? 12.969 2.326 -27.219 1.00 85.88 92 TRP A O 1
ATOM 728 N N . SER A 1 93 ? 11.912 3.840 -28.488 1.00 81.31 93 SER A N 1
ATOM 729 C CA . SER A 1 93 ? 11.638 2.932 -29.607 1.00 81.31 93 SER A CA 1
ATOM 730 C C . SER A 1 93 ? 12.846 2.698 -30.527 1.00 81.31 93 SER A C 1
ATOM 732 O O . SER A 1 93 ? 12.726 1.971 -31.513 1.00 81.31 93 SER A O 1
ATOM 734 N N . HIS A 1 94 ? 14.012 3.297 -30.250 1.00 85.19 94 HIS A N 1
ATOM 735 C CA . HIS A 1 94 ? 15.180 3.161 -31.120 1.00 85.19 94 HIS A CA 1
ATOM 736 C C . HIS A 1 94 ? 15.816 1.754 -31.002 1.00 85.19 94 HIS A C 1
ATOM 738 O O . HIS A 1 94 ? 16.087 1.303 -29.886 1.00 85.19 94 HIS A O 1
ATOM 744 N N . PRO A 1 95 ? 16.142 1.066 -32.120 1.00 84.69 95 PRO A N 1
ATOM 745 C CA . PRO A 1 95 ? 16.593 -0.335 -32.111 1.00 84.69 95 PRO A CA 1
ATOM 746 C C . PRO A 1 95 ? 17.833 -0.617 -31.253 1.00 84.69 95 PRO A C 1
ATOM 748 O O . PRO A 1 95 ? 17.965 -1.698 -30.683 1.00 84.69 95 PRO A O 1
ATOM 751 N N . VAL A 1 96 ? 18.731 0.367 -31.125 1.00 87.75 96 VAL A N 1
ATOM 752 C CA . VAL A 1 96 ? 19.965 0.253 -30.324 1.00 87.75 96 VAL A CA 1
ATOM 753 C C . VAL A 1 96 ? 19.695 -0.031 -28.841 1.00 87.75 96 VAL A C 1
ATOM 755 O O . VAL A 1 96 ? 20.521 -0.645 -28.173 1.00 87.75 96 VAL A O 1
ATOM 758 N N . PHE A 1 97 ? 18.523 0.359 -28.330 1.00 83.69 97 PHE A N 1
ATOM 759 C CA . PHE A 1 97 ? 18.137 0.142 -26.937 1.00 83.69 97 PHE A CA 1
ATOM 760 C C . PHE A 1 97 ? 17.380 -1.171 -26.721 1.00 83.69 97 PHE A C 1
ATOM 762 O O . PHE A 1 97 ? 16.934 -1.428 -25.608 1.00 83.69 97 PHE A O 1
ATOM 769 N N . SER A 1 98 ? 17.246 -2.036 -27.734 1.00 84.94 98 SER A N 1
ATOM 770 C CA . SER A 1 98 ? 16.435 -3.257 -27.628 1.00 84.94 98 SER A CA 1
ATOM 771 C C . SER A 1 98 ? 16.821 -4.182 -26.457 1.00 84.94 98 SER A C 1
ATOM 773 O O . SER A 1 98 ? 15.908 -4.626 -25.758 1.00 84.94 98 SER A O 1
ATOM 775 N N . PRO A 1 99 ? 18.112 -4.465 -26.172 1.00 88.62 99 PRO A N 1
ATOM 776 C CA . PRO A 1 99 ? 18.481 -5.281 -25.010 1.00 88.62 99 PRO A CA 1
ATOM 777 C C . PRO A 1 99 ? 18.144 -4.601 -23.679 1.00 88.62 99 PRO A C 1
ATOM 779 O O . PRO A 1 99 ? 17.680 -5.249 -22.746 1.00 88.62 99 PRO A O 1
ATOM 782 N N . VAL A 1 100 ? 18.336 -3.280 -23.601 1.00 89.62 100 VAL A N 1
ATOM 783 C CA . VAL A 1 100 ? 18.006 -2.484 -22.410 1.00 89.62 100 VAL A CA 1
ATOM 784 C C . VAL A 1 100 ? 16.500 -2.492 -22.173 1.00 89.62 100 VAL A C 1
ATOM 786 O O . VAL A 1 100 ? 16.055 -2.738 -21.056 1.00 89.62 100 VAL A O 1
ATOM 789 N N . ARG A 1 101 ? 15.713 -2.298 -23.233 1.00 88.56 101 ARG A N 1
ATOM 790 C CA . ARG A 1 101 ? 14.252 -2.319 -23.185 1.00 88.56 101 ARG A CA 1
ATOM 791 C C . ARG A 1 101 ? 13.726 -3.659 -22.681 1.00 88.56 101 ARG A C 1
ATOM 793 O O . ARG A 1 101 ? 12.867 -3.658 -21.811 1.00 88.56 101 ARG A O 1
ATOM 800 N N . LEU A 1 102 ? 14.274 -4.777 -23.169 1.00 91.06 102 LEU A N 1
ATOM 801 C CA . LEU A 1 102 ? 13.895 -6.114 -22.700 1.00 91.06 102 LEU A CA 1
ATOM 802 C C . LEU A 1 102 ? 14.149 -6.278 -21.196 1.00 91.06 102 LEU A C 1
ATOM 804 O O . LEU A 1 102 ? 13.277 -6.751 -20.472 1.00 91.06 102 LEU A O 1
ATOM 808 N N . SER A 1 103 ? 15.325 -5.863 -20.719 1.00 92.50 103 SER A N 1
ATOM 809 C CA . SER A 1 103 ? 15.676 -5.945 -19.298 1.00 92.50 103 SER A CA 1
ATOM 810 C C . SER A 1 103 ? 14.780 -5.063 -18.425 1.00 92.50 103 SER A C 1
ATOM 812 O O . SER A 1 103 ? 14.339 -5.499 -17.364 1.00 92.50 103 SER A O 1
ATOM 814 N N . VAL A 1 104 ? 14.484 -3.837 -18.871 1.00 93.25 104 VAL A N 1
ATOM 815 C CA . VAL A 1 104 ? 13.590 -2.917 -18.152 1.00 93.25 104 VAL A CA 1
ATOM 816 C C . VAL A 1 104 ? 12.165 -3.456 -18.121 1.00 93.25 104 VAL A C 1
ATOM 818 O O . VAL A 1 104 ? 11.536 -3.442 -17.066 1.00 93.25 104 VAL A O 1
ATOM 821 N N . GLU A 1 105 ? 11.666 -3.979 -19.240 1.00 93.44 105 GLU A N 1
ATOM 822 C CA . GLU A 1 105 ? 10.340 -4.584 -19.300 1.00 93.44 105 GLU A CA 1
ATOM 823 C C . GLU A 1 105 ? 10.237 -5.790 -18.369 1.00 93.44 105 GLU A C 1
ATOM 825 O O . GLU A 1 105 ? 9.319 -5.852 -17.556 1.00 93.44 105 GLU A O 1
ATOM 830 N N . ALA A 1 106 ? 11.213 -6.701 -18.402 1.00 95.06 106 ALA A N 1
ATOM 831 C CA . ALA A 1 106 ? 11.247 -7.844 -17.496 1.00 95.06 106 ALA A CA 1
ATOM 832 C C . ALA A 1 106 ? 11.240 -7.409 -16.020 1.00 95.06 106 ALA A C 1
ATOM 834 O O . ALA A 1 106 ? 10.485 -7.961 -15.219 1.00 95.06 106 ALA A O 1
ATOM 835 N N . LEU A 1 107 ? 12.029 -6.390 -15.661 1.00 95.62 107 LEU A N 1
ATOM 836 C CA . LEU A 1 107 ? 12.076 -5.863 -14.298 1.00 95.62 107 LEU A CA 1
ATOM 837 C C . LEU A 1 107 ? 10.739 -5.242 -13.870 1.00 95.62 107 LEU A C 1
ATOM 839 O O . LEU A 1 107 ? 10.259 -5.525 -12.773 1.00 95.62 107 LEU A O 1
ATOM 843 N N . LEU A 1 108 ? 10.124 -4.425 -14.727 1.00 96.12 108 LEU A N 1
ATOM 844 C CA . LEU A 1 108 ? 8.834 -3.796 -14.439 1.00 96.12 108 LEU A CA 1
ATOM 845 C C . LEU A 1 108 ? 7.721 -4.835 -14.313 1.00 96.12 108 LEU A C 1
ATOM 847 O O . LEU A 1 108 ? 6.917 -4.745 -13.394 1.00 96.12 108 LEU A O 1
ATOM 851 N N . ARG A 1 109 ? 7.719 -5.871 -15.156 1.00 95.50 109 ARG A N 1
ATOM 852 C CA . ARG A 1 109 ? 6.768 -6.988 -15.059 1.00 95.50 109 ARG A CA 1
ATOM 853 C C . ARG A 1 109 ? 6.915 -7.748 -13.742 1.00 95.50 109 ARG A C 1
ATOM 855 O O . ARG A 1 109 ? 5.914 -8.056 -13.098 1.00 95.50 109 ARG A O 1
ATOM 862 N N . LEU A 1 110 ? 8.148 -8.017 -13.307 1.00 94.38 110 LEU A N 1
ATOM 863 C CA . LEU A 1 110 ? 8.408 -8.627 -11.998 1.00 94.38 110 LEU A CA 1
ATOM 864 C C . LEU A 1 110 ? 7.926 -7.731 -10.851 1.00 94.38 110 LEU A C 1
ATOM 866 O O . LEU A 1 110 ? 7.299 -8.222 -9.914 1.00 94.38 110 LEU A O 1
ATOM 870 N N . TYR A 1 111 ? 8.171 -6.423 -10.946 1.00 94.56 111 TYR A N 1
ATOM 871 C CA . TYR A 1 111 ? 7.651 -5.448 -9.992 1.00 94.56 111 TYR A CA 1
ATOM 872 C C . TYR A 1 111 ? 6.115 -5.443 -9.955 1.00 94.56 111 TYR A C 1
ATOM 874 O O . TYR A 1 111 ? 5.548 -5.497 -8.868 1.00 94.56 111 TYR A O 1
ATOM 882 N N . GLY A 1 112 ? 5.440 -5.464 -11.107 1.00 94.81 112 GLY A N 1
ATOM 883 C CA . GLY A 1 112 ? 3.980 -5.537 -11.198 1.00 94.81 112 GLY A CA 1
ATOM 884 C C . GLY A 1 112 ? 3.405 -6.790 -10.536 1.00 94.81 112 GLY A C 1
ATOM 885 O O . GLY A 1 112 ? 2.458 -6.701 -9.755 1.00 94.81 112 GLY A O 1
ATOM 886 N N . LEU A 1 113 ? 4.025 -7.956 -10.762 1.00 93.62 113 LEU A N 1
ATOM 887 C CA . LEU A 1 113 ? 3.645 -9.205 -10.090 1.00 93.62 113 LEU A CA 1
ATOM 888 C C . LEU A 1 113 ? 3.812 -9.112 -8.570 1.00 93.62 113 LEU A C 1
ATOM 890 O O . LEU A 1 113 ? 2.905 -9.482 -7.822 1.00 93.62 113 LEU A O 1
ATOM 894 N N . PHE A 1 114 ? 4.954 -8.598 -8.111 1.00 94.50 114 PHE A N 1
ATOM 895 C CA . PHE A 1 114 ? 5.217 -8.407 -6.688 1.00 94.50 114 PHE A CA 1
ATOM 896 C C . PHE A 1 114 ? 4.214 -7.436 -6.055 1.00 94.50 114 PHE A C 1
ATOM 898 O O . PHE A 1 114 ? 3.661 -7.740 -5.000 1.00 94.50 114 PHE A O 1
ATOM 905 N N . HIS A 1 115 ? 3.956 -6.298 -6.704 1.00 94.12 115 HIS A N 1
ATOM 906 C CA . HIS A 1 115 ? 3.030 -5.260 -6.250 1.00 94.12 115 HIS A CA 1
ATOM 907 C C . HIS A 1 115 ? 1.598 -5.782 -6.144 1.00 94.12 115 HIS A C 1
ATOM 909 O O . HIS A 1 115 ? 0.969 -5.624 -5.098 1.00 94.12 115 HIS A O 1
ATOM 915 N N . ARG A 1 116 ? 1.104 -6.478 -7.176 1.00 93.56 116 ARG A N 1
ATOM 916 C CA . ARG A 1 116 ? -0.203 -7.147 -7.129 1.00 93.56 116 ARG A CA 1
ATOM 917 C C . ARG A 1 116 ? -0.281 -8.114 -5.952 1.00 93.56 116 ARG A C 1
ATOM 919 O O . ARG A 1 116 ? -1.219 -8.033 -5.164 1.00 93.56 116 ARG A O 1
ATOM 926 N N . SER A 1 117 ? 0.722 -8.983 -5.810 1.00 92.69 117 SER A N 1
ATOM 927 C CA . SER A 1 117 ? 0.782 -9.960 -4.719 1.00 92.69 117 SER A CA 1
ATOM 928 C C . SER A 1 117 ? 0.795 -9.283 -3.343 1.00 92.69 117 SER A C 1
ATOM 930 O O . SER A 1 117 ? 0.136 -9.776 -2.427 1.00 92.69 117 SER A O 1
ATOM 932 N N . GLN A 1 118 ? 1.500 -8.150 -3.183 1.00 93.38 118 GLN A N 1
ATOM 933 C CA . GLN A 1 118 ? 1.479 -7.370 -1.936 1.00 93.38 118 GLN A CA 1
ATOM 934 C C . GLN A 1 118 ? 0.077 -6.863 -1.630 1.00 93.38 118 GLN A C 1
ATOM 936 O O . GLN A 1 118 ? -0.437 -7.108 -0.540 1.00 93.38 118 GLN A O 1
ATOM 941 N N . LEU A 1 119 ? -0.547 -6.172 -2.588 1.00 92.56 119 LEU A N 1
ATOM 942 C CA . LEU A 1 119 ? -1.847 -5.549 -2.372 1.00 92.56 119 LEU A CA 1
ATOM 943 C C . LEU A 1 119 ? -2.928 -6.585 -2.070 1.00 92.56 119 LEU A C 1
ATOM 945 O O . LEU A 1 119 ? -3.695 -6.387 -1.133 1.00 92.56 119 LEU A O 1
ATOM 949 N N . GLU A 1 120 ? -2.958 -7.705 -2.795 1.00 92.00 120 GLU A N 1
ATOM 950 C CA . GLU A 1 120 ? -3.891 -8.807 -2.526 1.00 92.00 120 GLU A CA 1
ATOM 951 C C . GLU A 1 120 ? -3.686 -9.394 -1.120 1.00 92.00 120 GLU A C 1
ATOM 953 O O . GLU A 1 120 ? -4.647 -9.600 -0.377 1.00 92.00 120 GLU A O 1
ATOM 958 N N . THR A 1 121 ? -2.429 -9.581 -0.706 1.00 91.19 121 THR A N 1
ATOM 959 C CA . THR A 1 121 ? -2.079 -10.088 0.633 1.00 91.19 121 THR A CA 1
ATOM 960 C C . THR A 1 121 ? -2.467 -9.112 1.745 1.00 91.19 121 THR A C 1
ATOM 962 O O . THR A 1 121 ? -2.869 -9.524 2.837 1.00 91.19 121 THR A O 1
ATOM 965 N N . TRP A 1 122 ? -2.378 -7.808 1.484 1.00 91.75 122 TRP A N 1
ATOM 966 C CA . TRP A 1 122 ? -2.797 -6.761 2.416 1.00 91.75 122 TRP A CA 1
ATOM 967 C C . TRP A 1 122 ? -4.316 -6.525 2.419 1.00 91.75 122 TRP A C 1
ATOM 969 O O . TRP A 1 122 ? -4.792 -5.675 3.166 1.00 91.75 122 TRP A O 1
ATOM 979 N N . GLY A 1 123 ? -5.087 -7.316 1.663 1.00 90.12 123 GLY A N 1
ATOM 980 C CA . GLY A 1 123 ? -6.551 -7.285 1.655 1.00 90.12 123 GLY A CA 1
ATOM 981 C C . GLY A 1 123 ? -7.164 -6.459 0.523 1.00 90.12 123 GLY A C 1
ATOM 982 O O . GLY A 1 123 ? -8.370 -6.219 0.529 1.00 90.12 123 GLY A O 1
ATOM 983 N N . GLY A 1 124 ? -6.362 -6.013 -0.441 1.00 92.44 124 GLY A N 1
ATOM 984 C CA . GLY A 1 124 ? -6.832 -5.365 -1.657 1.00 92.44 124 GLY A CA 1
ATOM 985 C C . GLY A 1 124 ? -7.516 -6.353 -2.600 1.00 92.44 124 GLY A C 1
ATOM 986 O O . GLY A 1 124 ? -7.034 -7.460 -2.831 1.00 92.44 124 GLY A O 1
ATOM 987 N N . HIS A 1 125 ? -8.629 -5.930 -3.189 1.00 92.31 125 HIS A N 1
ATOM 988 C CA . HIS A 1 125 ? -9.350 -6.699 -4.192 1.00 92.31 125 HIS A CA 1
ATOM 989 C C . HIS A 1 125 ? -9.490 -5.887 -5.487 1.00 92.31 125 HIS A C 1
ATOM 991 O O . HIS A 1 125 ? -10.101 -4.811 -5.458 1.00 92.31 125 HIS A O 1
ATOM 997 N N . PRO A 1 126 ? -8.935 -6.374 -6.614 1.00 92.94 126 PRO A N 1
ATOM 998 C CA . PRO A 1 126 ? -9.048 -5.691 -7.892 1.00 92.94 126 PRO A CA 1
ATOM 999 C C . PRO A 1 126 ? -10.473 -5.793 -8.438 1.00 92.94 126 PRO A C 1
ATOM 1001 O O . PRO A 1 126 ? -11.078 -6.866 -8.477 1.00 92.94 126 PRO A O 1
ATOM 1004 N N . ILE A 1 127 ? -10.990 -4.668 -8.917 1.00 92.69 127 ILE A N 1
ATOM 1005 C CA . ILE A 1 127 ? -12.268 -4.564 -9.612 1.00 92.69 127 ILE A CA 1
ATOM 1006 C C . ILE A 1 127 ? -11.994 -4.168 -11.055 1.00 92.69 127 ILE A C 1
ATOM 1008 O O . ILE A 1 127 ? -11.408 -3.119 -11.327 1.00 92.69 127 ILE A O 1
ATOM 1012 N N . LYS A 1 128 ? -12.473 -4.997 -11.984 1.00 88.69 128 LYS A N 1
ATOM 1013 C CA . LYS A 1 128 ? -12.571 -4.626 -13.396 1.00 88.69 128 LYS A CA 1
ATOM 1014 C C . LYS A 1 128 ? -13.768 -3.694 -13.548 1.00 88.69 128 LYS A C 1
ATOM 1016 O O . LYS A 1 128 ? -14.886 -4.099 -13.229 1.00 88.69 128 LYS A O 1
ATOM 1021 N N . ARG A 1 129 ? -13.520 -2.459 -13.967 1.00 71.31 129 ARG A N 1
ATOM 1022 C CA . ARG A 1 129 ? -14.555 -1.465 -14.255 1.00 71.31 129 ARG A CA 1
ATOM 1023 C C . ARG A 1 129 ? -14.680 -1.251 -15.755 1.00 71.31 129 ARG A C 1
ATOM 1025 O O . ARG A 1 129 ? -13.649 -1.384 -16.443 1.00 71.31 129 ARG A O 1
#

Secondary structure (DSSP, 8-state):
----S-------HHHHHHHHHHHHHHHS------GGGS-SSS---------STTHHHHHHHH-SS----EEEGGGG-HHHHHHHHHHTSTTTT-GGGHHHHHHHHHHHHHHHHHHHHHHHHTT-EEE--

Foldseek 3Di:
DPDPPQQDDEDDPVVVLVVVVVVCVVVDVDDDDDLVVDDPDDDDDDDDDCDDPCVVVCCCNPHPDQDADEEAQVQLQVLVVVLVVCVPDPPSPPPVCVVVNVVVSVVSVVVSSRSNSHSVVSRYDHDHD

pLDDT: mean 89.8, std 10.75, range [36.84, 97.12]

Radius of gyration: 18.49 Å; chains: 1; bounding box: 38×36×52 Å

Sequence (129 aa):
MTESPTMVATIPFEPVRDILRTALDQLFHIEVTGMEAIPEKGGAILVCNHTDYLDAMIQGIYCSRRIHFLGKDELFRPDDQILEMLSMAPGWSHPVFSPVRLSVEALLRLYGLFHRSQLETWGGHPIKR